Protein AF-A0A8T5RWZ3-F1 (afdb_monomer_lite)

Secondary structure (DSSP, 8-state):
--HHHHHHHHHHHHHHHHHHHHHHHHHHHHHHT---GGGHHHHHHHHHHHHHHHIIIIIHHHHHHHHHHHHHHHHHHHHTS---HHHHHHHHHHHHHHHHHTSHHHHHS-TTSTTGGGG-

Radius of gyration: 18.99 Å; chains: 1; bounding box: 46×32×54 Å

Sequence (120 aa):
MSHIQRNYKIVEEKMISTTDLSLGYGRELIETELDAGSFNFVVKPIVKAFYKLWSDYNARVGTLKQIEIALESAKTLIENGAINKERFDEVINKNFPSYLENDQTDKQCKKNHKDYEKLK

pLDDT: mean 91.77, std 6.44, range [55.91, 98.12]

Structure (mmCIF, N/CA/C/O backbone):
data_AF-A0A8T5RWZ3-F1
#
_entry.id   AF-A0A8T5RWZ3-F1
#
loop_
_atom_site.group_PDB
_atom_site.id
_atom_site.type_symbol
_atom_site.label_atom_id
_atom_site.label_alt_id
_atom_site.label_comp_id
_atom_site.label_asym_id
_atom_site.label_entity_id
_atom_site.label_seq_id
_atom_site.pdbx_PDB_ins_code
_atom_site.Cartn_x
_atom_site.Cartn_y
_atom_site.Cartn_z
_atom_site.occupancy
_atom_site.B_iso_or_equiv
_atom_site.auth_seq_id
_atom_site.auth_comp_id
_atom_site.auth_asym_id
_atom_site.auth_atom_id
_atom_site.pdbx_PDB_model_num
ATOM 1 N N . MET A 1 1 ? -2.218 -2.495 28.522 1.00 55.91 1 MET A N 1
ATOM 2 C CA . MET A 1 1 ? -2.463 -2.249 27.082 1.00 55.91 1 MET A CA 1
ATOM 3 C C . MET A 1 1 ? -3.809 -2.884 26.756 1.00 55.91 1 MET A C 1
ATOM 5 O O . MET A 1 1 ? -3.955 -4.061 27.061 1.00 55.91 1 MET A O 1
ATOM 9 N N . SER A 1 2 ? -4.814 -2.130 26.287 1.00 83.88 2 SER A N 1
ATOM 10 C CA . SER A 1 2 ? -6.141 -2.705 25.992 1.00 83.88 2 SER A CA 1
ATOM 11 C C . SER A 1 2 ? -6.015 -3.802 24.923 1.00 83.88 2 SER A C 1
ATOM 13 O O . SER A 1 2 ? -5.122 -3.737 24.073 1.00 83.88 2 SER A O 1
ATOM 15 N N . HIS A 1 3 ? -6.882 -4.821 24.949 1.00 87.75 3 HIS A N 1
ATOM 16 C CA . HIS A 1 3 ? -6.885 -5.873 23.920 1.00 87.75 3 HIS A CA 1
ATOM 17 C C . HIS A 1 3 ? -7.024 -5.288 22.503 1.00 87.75 3 HIS A C 1
ATOM 19 O O . HIS A 1 3 ? -6.407 -5.794 21.569 1.00 87.75 3 HIS A O 1
ATOM 25 N N . ILE A 1 4 ? -7.742 -4.167 22.373 1.00 88.38 4 ILE A N 1
ATOM 26 C CA . ILE A 1 4 ? -7.884 -3.394 21.134 1.00 88.38 4 ILE A CA 1
ATOM 27 C C . ILE A 1 4 ? -6.524 -2.869 20.656 1.00 88.38 4 ILE A C 1
ATOM 29 O O . ILE A 1 4 ? -6.143 -3.141 19.524 1.00 88.38 4 ILE A O 1
ATOM 33 N N . GLN A 1 5 ? -5.742 -2.203 21.515 1.00 90.69 5 GLN A N 1
ATOM 34 C CA . GLN A 1 5 ? -4.429 -1.665 21.132 1.00 90.69 5 GLN A CA 1
ATOM 35 C C . GLN A 1 5 ? -3.422 -2.768 20.769 1.00 90.69 5 GLN A C 1
ATOM 37 O O . GLN A 1 5 ? -2.587 -2.587 19.883 1.00 90.69 5 GLN A O 1
ATOM 42 N N . ARG A 1 6 ? -3.487 -3.925 21.444 1.00 93.19 6 ARG A N 1
ATOM 43 C CA . ARG A 1 6 ? -2.664 -5.088 21.079 1.00 93.19 6 ARG A CA 1
ATOM 44 C C . ARG A 1 6 ? -3.036 -5.601 19.686 1.00 93.19 6 ARG A C 1
ATOM 46 O O . ARG A 1 6 ? -2.145 -5.818 18.871 1.00 93.19 6 ARG A O 1
ATOM 53 N N . ASN A 1 7 ? -4.327 -5.791 19.421 1.00 92.31 7 ASN A N 1
ATOM 54 C CA . ASN A 1 7 ? -4.808 -6.300 18.138 1.00 92.31 7 ASN A CA 1
ATOM 55 C C . ASN A 1 7 ? -4.528 -5.312 17.001 1.00 92.31 7 ASN A C 1
ATOM 57 O O . ASN A 1 7 ? -4.067 -5.738 15.949 1.00 92.31 7 ASN A O 1
ATOM 61 N N . TYR A 1 8 ? -4.717 -4.011 17.243 1.00 94.38 8 TYR A N 1
ATOM 62 C CA . TYR A 1 8 ? -4.340 -2.933 16.326 1.00 94.38 8 T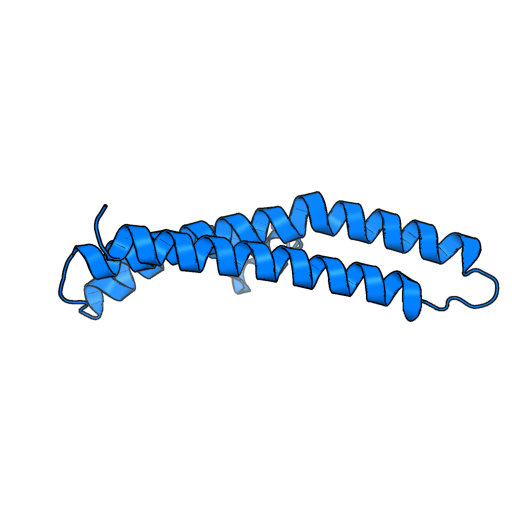YR A CA 1
ATOM 63 C C . TYR A 1 8 ? -2.901 -3.117 15.837 1.00 94.38 8 TYR A C 1
ATOM 65 O O . TYR A 1 8 ? -2.663 -3.211 14.638 1.00 94.38 8 TYR A O 1
ATOM 73 N N . LYS A 1 9 ? -1.954 -3.260 16.773 1.00 95.94 9 LYS A N 1
ATOM 74 C CA . LYS A 1 9 ? -0.528 -3.367 16.447 1.00 95.94 9 LYS A CA 1
ATOM 75 C C . LYS A 1 9 ? -0.205 -4.628 15.639 1.00 95.94 9 LYS A C 1
ATOM 77 O O . LYS A 1 9 ? 0.569 -4.569 14.695 1.00 95.94 9 LYS A O 1
ATOM 82 N N . ILE A 1 10 ? -0.834 -5.758 15.974 1.00 96.94 10 ILE A N 1
ATOM 83 C CA . ILE A 1 10 ? -0.663 -7.017 15.227 1.00 96.94 10 ILE A CA 1
ATOM 84 C C . ILE A 1 10 ? -1.139 -6.857 13.778 1.00 96.94 10 ILE A C 1
ATOM 86 O O . ILE A 1 10 ? -0.464 -7.305 12.851 1.00 96.94 10 ILE A O 1
ATOM 90 N N . VAL A 1 11 ? -2.305 -6.237 13.578 1.00 96.94 11 VAL A N 1
ATOM 91 C CA . VAL A 1 11 ? -2.859 -6.028 12.236 1.00 96.94 11 VAL A CA 1
ATOM 92 C C . VAL A 1 11 ? -1.995 -5.042 11.452 1.00 96.94 11 VAL A C 1
ATOM 94 O O . VAL A 1 11 ? -1.647 -5.336 10.313 1.00 96.94 11 VAL A O 1
ATOM 97 N N . GLU A 1 12 ? -1.582 -3.934 12.068 1.00 97.56 12 GLU A N 1
ATOM 98 C CA . GLU A 1 12 ? -0.672 -2.950 11.474 1.00 97.56 12 GLU A CA 1
ATOM 99 C C . GLU A 1 12 ? 0.623 -3.604 10.977 1.00 97.56 12 GLU A C 1
ATOM 101 O O . GLU A 1 12 ? 0.929 -3.548 9.786 1.00 97.56 12 GLU A O 1
ATOM 106 N N . GLU A 1 13 ? 1.342 -4.315 11.849 1.00 98.06 13 GLU A N 1
ATOM 107 C CA . GLU A 1 13 ? 2.585 -5.010 11.495 1.00 98.06 13 GLU A CA 1
ATOM 108 C C . GLU A 1 13 ? 2.372 -6.023 10.358 1.00 98.06 13 GLU A C 1
ATOM 110 O O . GLU A 1 13 ? 3.195 -6.142 9.438 1.00 98.06 13 GLU A O 1
ATOM 115 N N . LYS A 1 14 ? 1.241 -6.741 10.367 1.00 98.12 14 LYS A N 1
ATOM 116 C CA . LYS A 1 14 ? 0.919 -7.692 9.301 1.00 98.12 14 LYS A CA 1
ATOM 117 C C . LYS A 1 14 ? 0.629 -6.994 7.970 1.00 98.12 14 LYS A C 1
ATOM 119 O O . LYS A 1 14 ? 1.094 -7.469 6.934 1.00 98.12 14 LYS A O 1
ATOM 124 N N . MET A 1 15 ? -0.103 -5.883 7.965 1.00 97.75 15 MET A N 1
ATOM 125 C CA . MET A 1 15 ? -0.402 -5.132 6.740 1.00 97.75 15 MET A CA 1
ATOM 126 C C . MET A 1 15 ? 0.856 -4.473 6.160 1.00 97.75 15 MET A C 1
ATOM 128 O O . MET A 1 15 ? 1.078 -4.538 4.949 1.00 97.75 15 MET A O 1
ATOM 132 N N . ILE A 1 16 ? 1.727 -3.927 7.014 1.00 97.62 16 ILE A N 1
ATOM 133 C CA . ILE A 1 16 ? 3.017 -3.355 6.605 1.00 97.62 16 ILE A CA 1
ATOM 134 C C . ILE A 1 16 ? 3.912 -4.436 5.992 1.00 97.62 16 ILE A C 1
ATOM 136 O O . ILE A 1 16 ? 4.385 -4.276 4.869 1.00 97.62 16 ILE A O 1
ATOM 140 N N . SER A 1 17 ? 4.087 -5.572 6.674 1.00 98.00 17 SER A N 1
ATOM 141 C CA . SER A 1 17 ? 4.910 -6.670 6.142 1.00 98.00 17 SER A CA 1
ATOM 142 C C . SER A 1 17 ? 4.361 -7.241 4.831 1.00 98.00 17 SER A C 1
ATOM 144 O O . SER A 1 17 ? 5.133 -7.561 3.932 1.00 98.00 17 SER A O 1
ATOM 146 N N . THR A 1 18 ? 3.036 -7.320 4.681 1.00 97.38 18 THR A N 1
ATOM 147 C CA . THR A 1 18 ? 2.390 -7.750 3.428 1.00 97.38 18 THR A CA 1
ATOM 148 C C . THR A 1 18 ? 2.630 -6.746 2.299 1.00 97.38 18 THR A C 1
ATOM 150 O O . THR A 1 18 ? 2.871 -7.150 1.162 1.00 97.38 18 THR A O 1
ATOM 153 N N . THR A 1 19 ? 2.617 -5.447 2.605 1.00 95.81 19 THR A N 1
ATOM 154 C CA . THR A 1 19 ? 2.940 -4.384 1.641 1.00 95.81 19 THR A CA 1
ATOM 155 C C . THR A 1 19 ? 4.382 -4.515 1.160 1.00 95.81 19 THR A C 1
ATOM 157 O O . THR A 1 19 ? 4.630 -4.561 -0.044 1.00 95.81 19 THR A O 1
ATOM 160 N N . ASP A 1 20 ? 5.326 -4.649 2.092 1.00 96.31 20 ASP A N 1
ATOM 161 C CA . ASP A 1 20 ? 6.750 -4.782 1.778 1.00 96.31 20 ASP A CA 1
ATOM 162 C C . ASP A 1 20 ? 7.034 -6.057 0.966 1.00 96.31 20 ASP A C 1
ATOM 164 O O . ASP A 1 20 ? 7.777 -6.015 -0.017 1.00 96.31 20 ASP A O 1
ATOM 168 N N . LEU A 1 21 ? 6.374 -7.169 1.307 1.00 97.44 21 LEU A N 1
ATOM 169 C CA . LEU A 1 21 ? 6.447 -8.414 0.542 1.00 97.44 21 LEU A CA 1
ATOM 170 C C . LEU A 1 21 ? 5.905 -8.241 -0.885 1.00 97.44 21 LEU A C 1
ATOM 172 O O . LEU A 1 21 ? 6.555 -8.651 -1.842 1.00 97.44 21 LEU A O 1
ATOM 176 N N . SER A 1 22 ? 4.744 -7.599 -1.039 1.00 95.88 22 SER A N 1
ATOM 177 C CA . SER A 1 22 ? 4.106 -7.385 -2.347 1.00 95.88 22 SER A CA 1
ATOM 178 C C . SER A 1 22 ? 4.965 -6.509 -3.263 1.00 95.88 22 SER A C 1
ATOM 180 O O . SER A 1 22 ? 5.149 -6.822 -4.440 1.00 95.88 22 SER A O 1
ATOM 182 N N . LEU A 1 23 ? 5.560 -5.443 -2.718 1.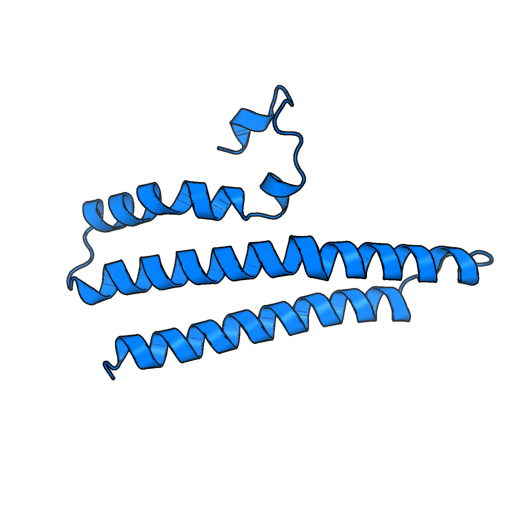00 95.56 23 LEU A N 1
ATOM 183 C CA . LEU A 1 23 ? 6.508 -4.607 -3.456 1.00 95.56 23 LEU A CA 1
ATOM 184 C C . LEU A 1 23 ? 7.793 -5.374 -3.808 1.00 95.56 23 LEU A C 1
ATOM 186 O O . LEU A 1 23 ? 8.362 -5.154 -4.882 1.00 95.56 23 LEU A O 1
ATOM 190 N N . GLY A 1 24 ? 8.231 -6.284 -2.934 1.00 96.56 24 GLY A N 1
ATOM 191 C CA . GLY A 1 24 ? 9.326 -7.218 -3.188 1.00 96.56 24 GLY A CA 1
ATOM 192 C C . GLY A 1 24 ? 9.050 -8.136 -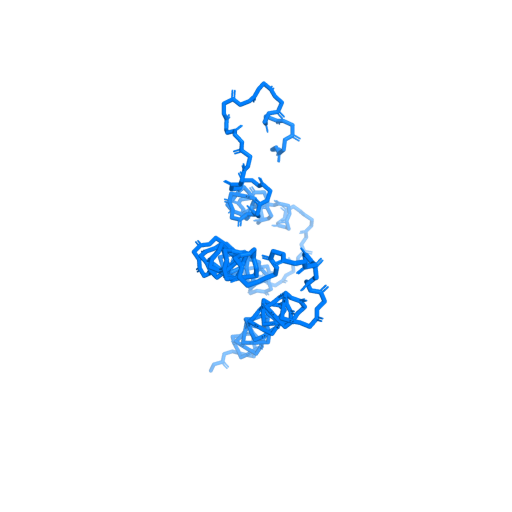4.378 1.00 96.56 24 GLY A C 1
ATOM 193 O O . GLY A 1 24 ? 9.876 -8.198 -5.288 1.00 96.56 24 GLY A O 1
ATOM 194 N N . TYR A 1 25 ? 7.867 -8.753 -4.431 1.00 96.88 25 TYR A N 1
ATOM 195 C CA . TYR A 1 25 ? 7.467 -9.603 -5.556 1.00 96.88 25 TYR A CA 1
ATOM 196 C C . TYR A 1 25 ? 7.469 -8.858 -6.890 1.00 96.88 25 TYR A C 1
ATOM 198 O O . TYR A 1 25 ? 7.963 -9.385 -7.879 1.00 96.88 25 TYR A O 1
ATOM 206 N N . GLY A 1 26 ? 7.004 -7.607 -6.939 1.00 94.75 26 GLY A N 1
ATOM 207 C CA . GLY A 1 26 ? 7.083 -6.828 -8.180 1.00 94.75 26 GLY A CA 1
ATOM 208 C C . GLY A 1 26 ? 8.525 -6.599 -8.657 1.00 94.75 26 GLY A C 1
ATOM 209 O O . GLY A 1 26 ? 8.793 -6.633 -9.857 1.00 94.75 26 GLY A O 1
ATOM 210 N N . ARG A 1 27 ? 9.486 -6.442 -7.734 1.00 94.69 27 ARG A N 1
ATOM 211 C CA . ARG A 1 27 ? 10.914 -6.355 -8.082 1.00 94.69 27 ARG A CA 1
ATOM 212 C C . ARG A 1 27 ? 11.451 -7.684 -8.608 1.00 94.69 27 ARG A C 1
ATOM 214 O O . ARG A 1 27 ? 12.252 -7.671 -9.538 1.00 94.69 27 ARG A O 1
ATOM 221 N N . GLU A 1 28 ? 11.037 -8.793 -8.007 1.00 96.38 28 GLU A N 1
ATOM 222 C CA . GLU A 1 28 ? 11.407 -10.139 -8.447 1.00 96.38 28 GLU A CA 1
ATOM 223 C C . GLU A 1 28 ? 10.885 -10.417 -9.858 1.00 96.38 28 GLU A C 1
ATOM 225 O O . GLU A 1 28 ? 11.671 -10.796 -10.716 1.00 96.38 28 GLU A O 1
ATOM 230 N N . LEU A 1 29 ? 9.623 -10.085 -10.143 1.00 96.25 29 LEU A N 1
ATOM 231 C CA . LEU A 1 29 ? 9.038 -10.225 -11.480 1.00 96.25 29 LEU A CA 1
ATOM 232 C C . LEU A 1 29 ? 9.792 -9.412 -12.541 1.00 96.25 29 LEU A C 1
ATOM 234 O O . LEU A 1 29 ? 9.995 -9.883 -13.655 1.00 96.25 29 LEU A O 1
ATOM 238 N N . ILE A 1 30 ? 10.260 -8.204 -12.214 1.00 94.75 30 ILE A N 1
ATOM 239 C CA . ILE A 1 30 ? 11.113 -7.431 -13.134 1.00 94.75 30 ILE A CA 1
ATOM 240 C C . ILE A 1 30 ? 12.445 -8.152 -13.384 1.00 94.75 30 ILE A C 1
ATOM 242 O O . ILE A 1 30 ? 13.011 -8.057 -14.471 1.00 94.75 30 ILE A O 1
ATOM 246 N N . GLU A 1 31 ? 12.984 -8.854 -12.394 1.00 93.00 31 GLU A N 1
ATOM 247 C CA . GLU A 1 31 ? 14.237 -9.583 -12.557 1.00 93.00 31 GLU A CA 1
ATOM 248 C C . GLU A 1 31 ? 14.053 -10.861 -13.380 1.00 93.00 31 GLU A C 1
ATOM 250 O O . GLU A 1 31 ? 14.859 -11.111 -14.278 1.00 93.00 31 GLU A O 1
ATOM 255 N N . THR A 1 32 ? 13.010 -11.642 -13.100 1.00 94.62 32 THR A N 1
ATOM 256 C CA . THR A 1 32 ? 12.809 -12.972 -13.690 1.00 94.62 32 THR A CA 1
ATOM 257 C C . THR A 1 32 ? 12.069 -12.924 -15.021 1.00 94.62 32 THR A C 1
ATOM 259 O O . THR A 1 32 ? 12.453 -13.639 -15.941 1.00 94.62 32 THR A O 1
ATOM 262 N N . GLU A 1 33 ? 11.076 -12.040 -15.161 1.00 93.88 33 GLU A N 1
ATOM 263 C CA . GLU A 1 33 ? 10.145 -12.050 -16.299 1.00 93.88 33 GLU A CA 1
ATOM 264 C C . GLU A 1 33 ? 10.400 -10.938 -17.323 1.00 93.88 33 GLU A C 1
ATOM 266 O O . GLU A 1 33 ? 9.944 -11.035 -18.462 1.00 93.88 33 GLU A O 1
ATOM 271 N N . LEU A 1 34 ? 11.108 -9.858 -16.962 1.00 93.12 34 LEU A N 1
ATOM 272 C CA . LEU A 1 34 ? 11.389 -8.797 -17.931 1.00 93.12 34 LEU A CA 1
ATOM 273 C C . LEU A 1 34 ? 12.436 -9.265 -18.948 1.00 93.12 34 LEU A C 1
ATOM 275 O O . LEU A 1 34 ? 13.636 -9.368 -18.648 1.00 93.12 34 LEU A O 1
ATOM 279 N N . ASP A 1 35 ? 11.966 -9.465 -20.172 1.00 92.94 35 ASP A N 1
ATOM 280 C CA . ASP A 1 35 ? 12.786 -9.761 -21.335 1.00 92.94 35 ASP A CA 1
ATOM 281 C C . ASP A 1 35 ? 12.551 -8.726 -22.443 1.00 92.94 35 ASP A C 1
ATOM 283 O O . ASP A 1 35 ? 11.500 -8.680 -23.080 1.00 92.94 35 ASP A O 1
ATOM 287 N N . ALA A 1 36 ? 13.551 -7.871 -22.661 1.00 91.88 36 ALA A N 1
ATOM 288 C CA . ALA A 1 36 ? 13.581 -6.904 -23.757 1.00 91.88 36 ALA A CA 1
ATOM 289 C C . ALA A 1 36 ? 14.507 -7.344 -24.913 1.00 91.88 36 ALA A C 1
ATOM 291 O O . ALA A 1 36 ? 15.000 -6.503 -25.674 1.00 91.88 36 ALA A O 1
ATOM 292 N N . GLY A 1 37 ? 14.804 -8.644 -25.025 1.00 92.56 37 GLY A N 1
ATOM 293 C CA . GLY A 1 37 ? 15.677 -9.202 -26.054 1.00 92.56 37 GLY A CA 1
ATOM 294 C C . GLY A 1 37 ? 17.085 -8.603 -26.008 1.00 92.56 37 GLY A C 1
ATOM 295 O O . GLY A 1 37 ? 17.683 -8.437 -24.945 1.00 92.56 37 GLY A O 1
ATOM 296 N N . SER A 1 38 ? 17.631 -8.215 -27.162 1.00 94.56 38 SER A N 1
ATOM 297 C CA . SER A 1 38 ? 18.994 -7.664 -27.260 1.00 94.56 38 SER A CA 1
ATOM 298 C C . SER A 1 38 ? 19.222 -6.375 -26.456 1.00 94.56 38 SER A C 1
ATOM 300 O O . SER A 1 38 ? 20.367 -6.034 -26.173 1.00 94.56 38 SER A O 1
ATOM 302 N N . PHE A 1 39 ? 18.162 -5.666 -26.054 1.00 93.69 39 PHE A N 1
ATOM 303 C CA . PHE A 1 39 ? 18.256 -4.437 -25.260 1.00 93.69 39 PHE A CA 1
ATOM 304 C C . PHE A 1 39 ? 18.106 -4.665 -23.753 1.00 93.69 39 PHE A C 1
ATOM 306 O O . PHE A 1 39 ? 18.089 -3.696 -22.990 1.00 93.69 39 PHE A O 1
ATOM 313 N N . ASN A 1 40 ? 18.017 -5.918 -23.289 1.00 91.88 40 ASN A N 1
ATOM 314 C CA . ASN A 1 40 ? 17.721 -6.215 -21.886 1.00 91.88 40 ASN A CA 1
ATOM 315 C C . ASN A 1 40 ? 18.736 -5.586 -20.914 1.00 91.88 40 ASN A C 1
ATOM 317 O O . ASN A 1 40 ? 18.354 -5.088 -19.858 1.00 91.88 40 ASN A O 1
ATOM 321 N N . PHE A 1 41 ? 20.012 -5.507 -21.310 1.00 92.25 41 PHE A N 1
ATOM 322 C CA . PHE A 1 41 ? 21.074 -4.882 -20.513 1.00 92.25 41 PHE A CA 1
ATOM 323 C C . PHE A 1 41 ? 20.876 -3.373 -20.274 1.00 92.25 41 PHE A C 1
ATOM 325 O O . PHE A 1 41 ? 21.443 -2.836 -19.328 1.00 92.25 41 PHE A O 1
ATOM 332 N N . VAL A 1 42 ? 20.072 -2.694 -21.101 1.00 94.62 42 VAL A N 1
ATOM 333 C CA . VAL A 1 42 ? 19.711 -1.274 -20.939 1.00 94.62 42 VAL A CA 1
ATOM 334 C C . VAL A 1 42 ? 18.344 -1.139 -20.281 1.00 94.62 42 VAL A C 1
ATOM 336 O O . VAL A 1 42 ? 18.182 -0.393 -19.317 1.00 94.62 42 VAL A O 1
ATOM 339 N N . VAL A 1 43 ? 17.351 -1.875 -20.785 1.00 95.12 43 VAL A N 1
ATOM 340 C CA . VAL A 1 43 ? 15.951 -1.728 -20.367 1.00 95.12 43 VAL A CA 1
ATOM 341 C C . VAL A 1 43 ? 15.746 -2.204 -18.932 1.00 95.12 43 VAL A C 1
ATOM 343 O O . VAL A 1 43 ? 15.131 -1.490 -18.140 1.00 95.12 43 VAL A O 1
ATOM 346 N N . LYS A 1 44 ? 16.293 -3.368 -18.557 1.00 94.88 44 LYS A N 1
ATOM 347 C CA . LYS A 1 44 ? 16.081 -3.939 -17.220 1.00 94.88 44 LYS A CA 1
ATOM 348 C C . LYS A 1 44 ? 16.595 -3.021 -16.102 1.00 94.88 44 LYS A C 1
ATOM 350 O O . LYS A 1 44 ? 15.822 -2.752 -15.182 1.00 94.88 44 LYS A O 1
ATOM 355 N N . PRO A 1 45 ? 17.814 -2.446 -16.165 1.00 95.38 45 PRO A N 1
ATOM 356 C CA . PRO A 1 45 ? 18.252 -1.459 -15.177 1.00 95.38 45 PRO A CA 1
ATOM 357 C C . PRO A 1 45 ? 17.344 -0.229 -15.070 1.00 95.38 45 PRO A C 1
ATOM 359 O O . PRO A 1 45 ? 17.063 0.212 -13.956 1.00 95.38 45 PRO A O 1
ATOM 362 N N . ILE A 1 46 ? 16.848 0.298 -16.196 1.00 96.50 46 ILE A N 1
ATOM 363 C CA . ILE A 1 46 ? 15.949 1.464 -16.212 1.00 96.50 46 ILE A CA 1
ATOM 364 C C . ILE A 1 46 ? 14.631 1.133 -15.507 1.00 96.50 46 ILE A C 1
ATOM 366 O O . ILE A 1 46 ? 14.211 1.871 -14.616 1.00 96.50 46 ILE A O 1
ATOM 370 N N . VAL A 1 47 ? 14.005 0.005 -15.855 1.00 96.81 47 VAL A N 1
ATOM 371 C CA . VAL A 1 47 ? 12.744 -0.430 -15.236 1.00 96.81 47 VAL A CA 1
ATOM 372 C C . VAL A 1 47 ? 12.937 -0.700 -13.745 1.00 96.81 47 VAL A C 1
ATOM 374 O O . VAL A 1 47 ? 12.118 -0.262 -12.940 1.00 96.81 47 VAL A O 1
ATOM 377 N N . LYS A 1 48 ? 14.046 -1.333 -13.340 1.00 95.62 48 LYS A N 1
ATOM 378 C CA . LYS A 1 48 ? 14.374 -1.550 -11.920 1.00 95.62 48 LYS A CA 1
ATOM 379 C C . LYS A 1 48 ? 14.543 -0.239 -11.158 1.00 95.62 48 LYS A C 1
ATOM 381 O O . LYS A 1 48 ? 14.033 -0.118 -10.044 1.00 95.62 48 LYS A O 1
ATOM 386 N N . ALA A 1 49 ? 15.253 0.729 -11.734 1.00 96.19 49 ALA A N 1
ATOM 387 C CA . ALA A 1 49 ? 15.456 2.036 -11.118 1.00 96.19 49 ALA A CA 1
ATOM 388 C C . ALA A 1 49 ? 14.131 2.796 -10.979 1.00 96.19 49 ALA A C 1
ATOM 390 O O . ALA A 1 49 ? 13.821 3.290 -9.894 1.00 96.19 49 ALA A O 1
ATOM 391 N N . PHE A 1 50 ? 13.320 2.820 -12.040 1.00 95.62 50 PHE A N 1
ATOM 392 C CA . PHE A 1 50 ? 11.985 3.409 -12.016 1.00 95.62 50 PHE A CA 1
ATOM 393 C C . PHE A 1 50 ? 11.098 2.748 -10.959 1.00 95.62 50 PHE A C 1
ATOM 395 O O . PHE A 1 50 ? 10.547 3.441 -10.106 1.00 95.62 50 PHE A O 1
ATOM 402 N N . TYR A 1 51 ? 11.006 1.416 -10.967 1.00 96.25 51 TYR A N 1
ATOM 403 C CA . TYR A 1 51 ? 10.185 0.672 -10.019 1.00 96.25 51 TYR A CA 1
ATOM 404 C C . TYR A 1 51 ? 10.624 0.926 -8.582 1.00 96.25 51 TYR A C 1
ATOM 406 O O . TYR A 1 51 ? 9.776 1.153 -7.732 1.00 96.25 51 TYR A O 1
ATOM 414 N N . LYS A 1 52 ? 11.935 0.952 -8.308 1.00 95.00 52 LYS A N 1
ATOM 415 C CA . LYS A 1 52 ? 12.457 1.261 -6.973 1.00 95.00 52 LYS A CA 1
ATOM 416 C C . LYS A 1 52 ? 12.073 2.670 -6.517 1.00 95.00 52 LYS A C 1
ATOM 418 O O . LYS A 1 52 ? 11.624 2.844 -5.390 1.00 95.00 52 LYS A O 1
ATOM 423 N N . LEU A 1 53 ? 12.245 3.673 -7.377 1.00 93.69 53 LEU A N 1
ATOM 424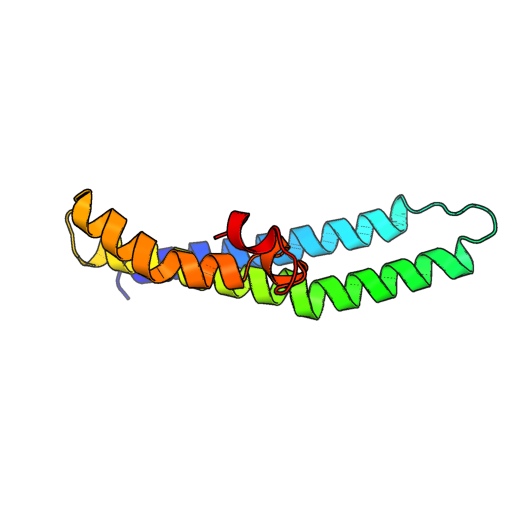 C CA . LEU A 1 53 ? 11.858 5.049 -7.057 1.00 93.69 53 LEU A CA 1
ATOM 425 C C . LEU A 1 53 ? 10.352 5.146 -6.795 1.00 93.69 53 LEU A C 1
ATOM 427 O O . LEU A 1 53 ? 9.920 5.720 -5.798 1.00 93.69 53 LEU A O 1
ATOM 431 N N . TRP A 1 54 ? 9.544 4.548 -7.664 1.00 93.44 54 TRP A N 1
ATOM 432 C CA . TRP A 1 54 ? 8.100 4.528 -7.496 1.00 93.44 54 TRP A CA 1
ATOM 433 C C . TRP A 1 54 ? 7.675 3.778 -6.223 1.00 93.44 54 TRP A C 1
ATOM 435 O O . TRP A 1 54 ? 6.866 4.303 -5.455 1.00 93.44 54 TRP A O 1
ATOM 445 N N . SER A 1 55 ? 8.249 2.601 -5.957 1.00 94.31 55 SER A N 1
ATOM 446 C CA . SER A 1 55 ? 7.896 1.771 -4.805 1.00 94.31 55 SER A CA 1
ATOM 447 C C . SER A 1 55 ? 8.210 2.471 -3.490 1.00 94.31 55 SER A C 1
ATOM 449 O O . SER A 1 55 ? 7.373 2.492 -2.590 1.00 94.31 55 SER A O 1
ATOM 451 N N . ASP A 1 56 ? 9.397 3.072 -3.393 1.00 91.06 56 ASP A N 1
ATOM 452 C CA . ASP A 1 56 ? 9.907 3.633 -2.143 1.00 91.06 56 ASP A CA 1
ATOM 453 C C . ASP A 1 56 ? 9.227 4.964 -1.802 1.00 91.06 56 ASP A C 1
ATOM 455 O O . ASP A 1 56 ? 8.893 5.199 -0.642 1.00 91.06 56 ASP A O 1
ATOM 459 N N . TYR A 1 57 ? 8.989 5.820 -2.803 1.00 87.12 57 TYR A N 1
ATOM 460 C CA . TYR A 1 57 ? 8.500 7.183 -2.575 1.00 87.12 57 TYR A CA 1
ATOM 461 C C . TYR A 1 57 ? 6.992 7.357 -2.780 1.00 87.12 57 TYR A C 1
ATOM 463 O O . TYR A 1 57 ? 6.410 8.264 -2.188 1.00 87.12 57 TYR A O 1
ATOM 471 N N . ASN A 1 58 ? 6.338 6.501 -3.573 1.00 87.31 58 ASN A N 1
ATOM 472 C CA . ASN A 1 58 ? 4.909 6.635 -3.870 1.00 87.31 58 ASN A CA 1
ATOM 473 C C . ASN A 1 58 ? 4.098 5.468 -3.313 1.00 87.31 58 ASN A C 1
ATOM 475 O O . ASN A 1 58 ? 3.214 5.685 -2.476 1.00 87.31 58 ASN A O 1
ATOM 479 N N . ALA A 1 59 ? 4.411 4.244 -3.752 1.00 91.88 59 ALA A N 1
ATOM 480 C CA . ALA A 1 59 ? 3.615 3.059 -3.441 1.00 91.88 59 ALA A CA 1
ATOM 481 C C . ALA A 1 59 ? 3.569 2.793 -1.935 1.00 91.88 59 ALA A C 1
ATOM 483 O O . ALA A 1 59 ? 2.499 2.792 -1.321 1.00 91.88 59 ALA A O 1
ATOM 484 N N . ARG A 1 60 ? 4.747 2.651 -1.322 1.00 94.56 60 ARG A N 1
ATOM 485 C CA . ARG A 1 60 ? 4.876 2.334 0.098 1.00 94.56 60 ARG A CA 1
ATOM 486 C C . ARG A 1 60 ? 4.331 3.451 0.977 1.00 94.56 60 ARG A C 1
ATOM 488 O O . ARG A 1 60 ? 3.516 3.188 1.850 1.00 94.56 60 ARG A O 1
ATOM 495 N N . VAL A 1 61 ? 4.732 4.697 0.725 1.00 94.06 61 VAL A N 1
ATOM 496 C CA . VAL A 1 61 ? 4.326 5.853 1.545 1.00 94.06 61 VAL A CA 1
ATOM 497 C C . VAL A 1 61 ? 2.805 6.032 1.554 1.00 94.06 61 VAL A C 1
ATOM 499 O O . VAL A 1 61 ? 2.224 6.204 2.622 1.00 94.06 61 VAL A O 1
ATOM 502 N N . GLY A 1 62 ? 2.150 5.961 0.387 1.00 94.12 62 GLY A N 1
ATOM 503 C CA . GLY A 1 62 ? 0.685 6.047 0.305 1.00 94.12 62 GLY A CA 1
ATOM 504 C C . GLY A 1 62 ? -0.010 4.900 1.032 1.00 94.12 62 GLY A C 1
ATOM 505 O O . GLY A 1 62 ? -0.876 5.140 1.869 1.00 94.12 62 GLY A O 1
ATOM 506 N N . THR A 1 63 ? 0.449 3.671 0.795 1.00 95.56 63 THR A N 1
ATOM 507 C CA . THR A 1 63 ? -0.139 2.471 1.408 1.00 95.56 63 THR A CA 1
ATOM 508 C C . THR A 1 63 ? -0.016 2.489 2.933 1.00 95.56 63 THR A C 1
ATOM 510 O O . THR A 1 63 ? -0.982 2.188 3.628 1.00 95.56 63 THR A O 1
ATOM 513 N N . LEU A 1 64 ? 1.134 2.900 3.480 1.00 96.56 64 LEU A N 1
ATOM 514 C CA . LEU A 1 64 ? 1.309 3.034 4.931 1.00 96.56 64 LEU A CA 1
ATOM 515 C C . LEU A 1 64 ? 0.320 4.035 5.530 1.00 96.56 64 LEU A C 1
ATOM 517 O O . LEU A 1 64 ? -0.269 3.762 6.574 1.00 96.56 64 LEU A O 1
ATOM 521 N N . LYS A 1 65 ? 0.095 5.164 4.849 1.00 96.81 65 LYS A N 1
ATOM 522 C CA . LYS A 1 65 ? -0.861 6.162 5.325 1.00 96.81 65 LYS A CA 1
ATOM 523 C C . LYS A 1 65 ? -2.303 5.658 5.249 1.00 96.81 65 LYS A C 1
ATOM 525 O O . LYS A 1 65 ? -3.081 5.892 6.167 1.00 96.81 65 LYS A O 1
ATOM 530 N N . GLN A 1 66 ? -2.646 4.923 4.193 1.00 97.12 66 GLN A N 1
ATOM 531 C CA . GLN A 1 66 ? -3.946 4.266 4.058 1.00 97.12 66 GLN A CA 1
ATOM 532 C C . GLN A 1 66 ? -4.189 3.219 5.157 1.00 97.12 66 GLN A C 1
ATOM 534 O O . GLN A 1 66 ? -5.290 3.169 5.704 1.00 97.12 66 GLN A O 1
ATOM 539 N N . ILE A 1 67 ? -3.171 2.425 5.516 1.00 97.31 67 ILE A N 1
ATOM 540 C CA . ILE A 1 67 ? -3.232 1.466 6.632 1.00 97.31 67 ILE A CA 1
ATOM 541 C C . ILE A 1 67 ? -3.500 2.200 7.950 1.00 97.31 67 ILE A C 1
ATOM 543 O O . ILE A 1 67 ? -4.434 1.838 8.660 1.00 97.31 67 ILE A O 1
ATOM 547 N N . GLU A 1 68 ? -2.728 3.247 8.250 1.00 97.19 68 GLU A N 1
ATOM 548 C CA . GLU A 1 68 ? -2.899 4.061 9.461 1.00 97.19 68 GLU A CA 1
ATOM 549 C C . GLU A 1 68 ? -4.329 4.614 9.558 1.00 97.19 68 GLU A C 1
ATOM 551 O O . GLU A 1 68 ? -5.011 4.404 10.558 1.00 97.19 68 GLU A O 1
ATOM 556 N N . ILE A 1 69 ? -4.826 5.252 8.492 1.00 97.06 69 ILE A N 1
ATOM 557 C CA . ILE A 1 69 ? -6.176 5.832 8.456 1.00 97.06 69 ILE A CA 1
ATOM 558 C C . ILE A 1 69 ? -7.247 4.758 8.672 1.00 97.06 69 ILE A C 1
ATOM 560 O O . ILE A 1 69 ? -8.185 4.967 9.448 1.00 97.06 69 ILE A O 1
ATOM 564 N N . ALA A 1 70 ? -7.124 3.610 8.001 1.00 95.88 70 ALA A N 1
ATOM 565 C CA . ALA A 1 70 ? -8.085 2.520 8.121 1.00 95.88 70 ALA A CA 1
ATOM 566 C C . ALA A 1 70 ? -8.120 1.951 9.547 1.00 95.88 70 ALA A C 1
ATOM 568 O O . ALA A 1 70 ? -9.200 1.742 10.106 1.00 95.88 70 ALA A O 1
ATOM 569 N N . LEU A 1 71 ? -6.952 1.739 10.158 1.00 95.75 71 LEU A N 1
ATOM 570 C CA . LEU A 1 71 ? -6.856 1.180 11.501 1.00 95.75 71 LEU A CA 1
ATOM 571 C C . LEU A 1 71 ? -7.296 2.174 12.578 1.00 95.75 71 LEU A C 1
ATOM 573 O O . LEU A 1 71 ? -8.014 1.774 13.493 1.00 95.75 71 LEU A O 1
ATOM 577 N N . GLU A 1 72 ? -6.941 3.456 12.473 1.00 94.50 72 GLU A N 1
ATOM 578 C CA . GLU A 1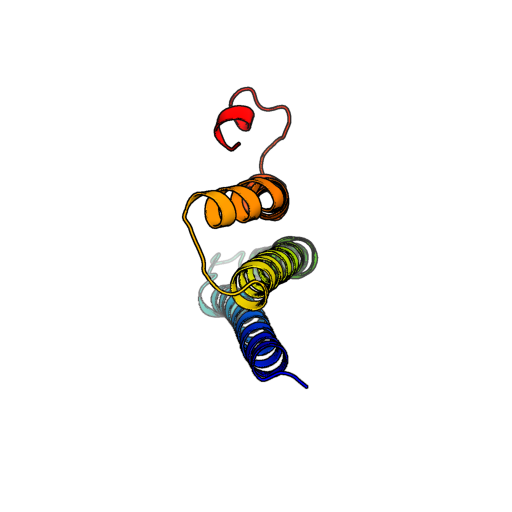 72 ? -7.405 4.497 13.403 1.00 94.50 72 GLU A CA 1
ATOM 579 C C . GLU A 1 72 ? -8.922 4.711 13.300 1.00 94.50 72 GLU A C 1
ATOM 581 O O . GLU A 1 72 ? -9.609 4.871 14.314 1.00 94.50 72 GLU A O 1
ATOM 586 N N . SER A 1 73 ? -9.483 4.615 12.089 1.00 94.12 73 SER A N 1
ATOM 587 C CA . SER A 1 73 ? -10.936 4.636 11.881 1.00 94.12 73 SER A CA 1
ATOM 588 C C . SER A 1 73 ? -11.606 3.435 12.553 1.00 94.12 73 SER A C 1
ATOM 590 O O . SER A 1 73 ? -12.571 3.599 13.301 1.00 94.12 73 SER A O 1
ATOM 592 N N . ALA A 1 74 ? -11.067 2.229 12.355 1.00 91.94 74 ALA A N 1
ATOM 593 C CA . ALA A 1 74 ? -11.580 1.011 12.978 1.00 91.94 74 ALA A CA 1
ATOM 594 C C . ALA A 1 74 ? -11.478 1.057 14.510 1.00 91.94 74 ALA A C 1
ATOM 596 O O . ALA A 1 74 ? -12.436 0.728 15.209 1.00 91.94 74 ALA A O 1
ATOM 597 N N . LYS A 1 75 ? -10.343 1.518 15.043 1.00 91.44 75 LYS A N 1
ATOM 598 C CA . LYS A 1 75 ? -10.134 1.716 16.479 1.00 91.44 75 LYS A CA 1
ATOM 599 C C . LYS A 1 75 ? -11.160 2.690 17.054 1.00 91.44 75 LYS A C 1
ATOM 601 O O . LYS A 1 75 ? -11.835 2.347 18.021 1.00 91.44 75 LYS A O 1
ATOM 606 N N . THR A 1 76 ? -11.344 3.842 16.408 1.00 90.38 76 THR A N 1
ATOM 607 C CA . THR A 1 76 ? -12.345 4.847 16.797 1.00 90.38 76 THR A CA 1
ATOM 608 C C . THR A 1 76 ? -13.757 4.262 16.847 1.00 90.38 76 THR A C 1
ATOM 610 O O . THR A 1 76 ? -14.527 4.576 17.756 1.00 90.38 76 THR A O 1
ATOM 613 N N . LEU A 1 77 ? -14.115 3.404 15.890 1.00 90.25 77 LEU A N 1
ATOM 614 C CA . LEU A 1 77 ? -15.432 2.765 15.851 1.00 90.25 77 LEU A CA 1
ATOM 615 C C . LEU A 1 77 ? -15.630 1.761 16.992 1.00 90.25 77 LEU A C 1
ATOM 617 O O . LEU A 1 77 ? -16.700 1.728 17.591 1.00 90.25 77 LEU A O 1
ATOM 621 N N . ILE A 1 78 ? -14.602 0.974 17.315 1.00 88.00 78 ILE A N 1
ATOM 622 C CA . ILE A 1 78 ? -14.683 -0.097 18.318 1.00 88.00 78 ILE A CA 1
ATOM 623 C C . ILE A 1 78 ? -14.588 0.453 19.752 1.00 88.00 78 ILE A C 1
ATOM 625 O O . ILE A 1 78 ? -15.287 -0.029 20.641 1.00 88.00 78 ILE A O 1
ATOM 629 N N . GLU A 1 79 ? -13.752 1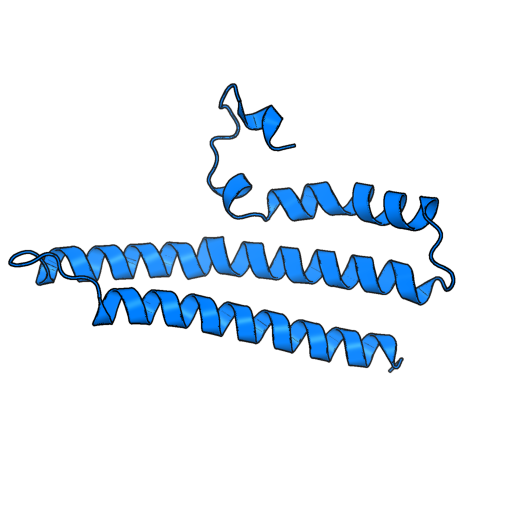.467 20.002 1.00 84.75 79 GLU A N 1
ATOM 630 C CA . GLU A 1 79 ? -13.558 2.039 21.348 1.00 84.75 79 GLU A CA 1
ATOM 631 C C . GLU A 1 79 ? -14.809 2.746 21.894 1.00 84.75 79 GLU A C 1
ATOM 633 O O . GLU A 1 79 ? -14.994 2.808 23.107 1.00 84.75 79 GLU A O 1
ATOM 638 N N . ASN A 1 80 ? -15.701 3.222 21.019 1.00 75.75 80 ASN A N 1
ATOM 639 C CA . ASN A 1 80 ? -16.951 3.884 21.406 1.00 75.75 80 ASN A CA 1
ATOM 640 C C . ASN A 1 80 ? -18.131 2.910 21.626 1.00 75.75 80 ASN A C 1
ATOM 642 O O . ASN A 1 80 ? -19.252 3.348 21.887 1.00 75.75 80 ASN A O 1
ATOM 646 N N . GLY A 1 81 ? -17.902 1.592 21.557 1.00 74.12 81 GLY A N 1
ATOM 647 C CA . GLY A 1 81 ? -18.917 0.576 21.839 1.00 74.12 81 GLY A CA 1
ATOM 648 C C . GLY A 1 81 ? -19.780 0.214 20.626 1.00 74.12 81 GLY A C 1
ATOM 649 O O . GLY A 1 81 ? -19.313 -0.463 19.713 1.00 74.12 81 GLY A O 1
ATOM 650 N N . ALA A 1 82 ? -21.070 0.572 20.648 1.00 70.81 82 ALA A N 1
ATOM 651 C CA . ALA A 1 82 ? -22.032 0.131 19.636 1.00 70.81 82 ALA A CA 1
ATOM 652 C C . ALA A 1 82 ? -21.880 0.910 18.320 1.00 70.81 82 ALA A C 1
ATOM 654 O O . ALA A 1 82 ? -22.092 2.121 18.266 1.00 70.81 82 ALA A O 1
ATOM 655 N N . ILE A 1 83 ? -21.568 0.193 17.241 1.00 80.56 83 ILE A N 1
ATOM 656 C CA . ILE A 1 83 ? -21.509 0.752 15.891 1.00 80.56 83 ILE A CA 1
ATOM 657 C C . ILE A 1 83 ? -22.937 0.817 15.345 1.00 80.56 83 ILE A C 1
ATOM 659 O O . ILE A 1 83 ? -23.520 -0.206 14.985 1.00 80.56 83 ILE A O 1
ATOM 663 N N . ASN A 1 84 ? -23.503 2.020 15.286 1.00 86.81 84 ASN A N 1
ATOM 664 C CA . ASN A 1 84 ? -24.675 2.283 14.459 1.00 86.81 84 ASN A CA 1
ATOM 665 C C . ASN A 1 84 ? -24.234 2.834 13.093 1.00 86.81 84 ASN A C 1
ATOM 667 O O . ASN A 1 84 ? -23.082 3.235 12.901 1.00 86.81 84 ASN A O 1
ATOM 671 N N . LYS A 1 85 ? -25.158 2.831 12.132 1.00 90.38 85 LYS A N 1
ATOM 672 C CA . LYS A 1 85 ? -24.873 3.270 10.765 1.00 90.38 85 LYS A CA 1
ATOM 673 C C . LYS A 1 85 ? -24.419 4.731 10.705 1.00 90.38 85 LYS A C 1
ATOM 675 O O . LYS A 1 85 ? -23.443 5.029 10.036 1.00 90.38 85 LYS A O 1
ATOM 680 N N . GLU A 1 86 ? -25.084 5.615 11.441 1.00 90.88 86 GLU A N 1
ATOM 681 C CA . GLU A 1 86 ? -24.786 7.053 11.449 1.00 90.88 86 GLU A CA 1
ATOM 682 C C . GLU A 1 86 ? -23.344 7.329 11.883 1.00 90.88 86 GLU A C 1
ATOM 684 O O . GLU A 1 86 ? -22.626 8.083 11.230 1.00 90.88 86 GLU A O 1
ATOM 689 N N . ARG A 1 87 ? -22.889 6.662 12.947 1.00 88.81 87 ARG A N 1
ATOM 690 C CA . ARG A 1 87 ? -21.529 6.802 13.462 1.00 88.81 87 ARG A CA 1
ATOM 691 C C . ARG A 1 87 ? -20.496 6.187 12.529 1.00 88.81 87 ARG A C 1
ATOM 693 O O . ARG A 1 87 ? -19.407 6.739 12.380 1.00 88.81 87 ARG A O 1
ATOM 700 N N . PHE A 1 88 ? -20.821 5.047 11.924 1.00 92.25 88 PHE A N 1
ATOM 701 C CA . PHE A 1 88 ? -19.978 4.447 10.898 1.00 92.25 88 PHE A CA 1
ATOM 702 C C . PHE A 1 88 ? -19.773 5.423 9.737 1.00 92.25 88 PHE A C 1
ATOM 704 O O . PHE A 1 88 ? -18.634 5.767 9.427 1.00 92.25 88 PHE A O 1
ATOM 711 N N . ASP A 1 89 ? -20.866 5.938 9.174 1.00 94.06 89 ASP A N 1
ATOM 712 C CA . ASP A 1 89 ? -20.843 6.873 8.052 1.00 94.06 89 ASP A CA 1
ATOM 713 C C . ASP A 1 89 ? -20.090 8.163 8.418 1.00 94.06 89 ASP A C 1
ATOM 715 O O . ASP A 1 89 ? -19.293 8.650 7.623 1.00 94.06 89 ASP A O 1
ATOM 719 N N . GLU A 1 90 ? -20.257 8.695 9.633 1.00 93.81 90 GLU A N 1
ATOM 720 C CA . GLU A 1 90 ? -19.512 9.869 10.111 1.00 93.81 90 GLU A CA 1
ATOM 721 C C . GLU A 1 90 ? -17.992 9.630 10.118 1.00 93.81 90 GLU A C 1
ATOM 723 O O . GLU A 1 90 ? -17.227 10.444 9.592 1.00 93.81 90 GLU A O 1
ATOM 728 N N . VAL A 1 91 ? -17.541 8.509 10.693 1.00 94.12 91 VAL A N 1
ATOM 729 C CA . VAL A 1 91 ? -16.110 8.176 10.756 1.00 94.12 91 VAL A CA 1
ATOM 730 C C . VAL A 1 91 ? -15.553 7.932 9.357 1.00 94.12 91 VAL A C 1
ATOM 732 O O . VAL A 1 91 ? -14.467 8.423 9.049 1.00 94.12 91 VAL A O 1
ATOM 735 N N . ILE A 1 92 ? -16.279 7.217 8.496 1.00 93.06 92 ILE A N 1
ATOM 736 C CA . ILE A 1 92 ? -15.837 6.970 7.122 1.00 93.06 92 ILE A CA 1
ATOM 737 C C . ILE A 1 92 ? -15.776 8.280 6.336 1.00 93.06 92 ILE A C 1
ATOM 739 O O . ILE A 1 92 ? -14.714 8.608 5.820 1.00 93.06 92 ILE A O 1
ATOM 743 N N . ASN A 1 93 ? -16.842 9.078 6.307 1.00 94.25 93 ASN A N 1
ATOM 744 C CA . ASN A 1 93 ? -16.889 10.326 5.537 1.00 94.25 93 ASN A CA 1
ATOM 745 C C . ASN A 1 93 ? -15.818 11.333 5.973 1.00 94.25 93 ASN A C 1
ATOM 747 O O . ASN A 1 93 ? -15.297 12.081 5.148 1.00 94.25 93 ASN A O 1
ATOM 751 N N . LYS A 1 94 ? -15.445 11.333 7.258 1.00 95.38 94 LYS A N 1
ATOM 752 C CA . LYS A 1 94 ? -14.360 12.173 7.773 1.00 95.38 94 LYS A CA 1
ATOM 753 C C . LYS A 1 94 ? -12.979 11.742 7.267 1.00 95.38 94 LYS A C 1
ATOM 755 O O . LYS A 1 94 ? -12.133 12.595 7.014 1.00 95.38 94 LYS A O 1
ATOM 760 N N . ASN A 1 95 ? -12.729 10.438 7.173 1.00 95.44 95 ASN A N 1
ATOM 761 C CA . ASN A 1 95 ? -11.389 9.893 6.934 1.00 95.44 95 ASN A CA 1
ATOM 762 C C . ASN A 1 95 ? -11.150 9.471 5.476 1.00 95.44 95 ASN A C 1
ATOM 764 O O . ASN A 1 95 ? -10.010 9.473 5.009 1.00 95.44 95 ASN A O 1
ATOM 768 N N . PHE A 1 96 ? -12.213 9.136 4.745 1.00 92.75 96 PHE A N 1
ATOM 769 C CA . PHE A 1 96 ? -12.153 8.624 3.380 1.00 92.75 96 PHE A CA 1
ATOM 770 C C . PHE A 1 96 ? -11.482 9.581 2.382 1.00 92.75 96 PHE A C 1
ATOM 772 O O . PHE A 1 96 ? -10.668 9.098 1.597 1.00 92.75 96 PHE A O 1
ATOM 779 N N . PRO A 1 97 ? -11.686 10.915 2.433 1.00 92.69 97 PRO A N 1
ATOM 780 C CA . PRO A 1 97 ? -10.955 11.828 1.554 1.00 92.69 97 PRO A CA 1
ATOM 781 C C . PRO A 1 97 ? -9.435 11.711 1.711 1.00 92.69 97 PRO A C 1
ATOM 783 O O . PRO A 1 97 ? -8.722 11.569 0.724 1.00 92.69 97 PRO A O 1
ATOM 786 N N . SER A 1 98 ? -8.931 11.663 2.949 1.00 93.88 98 SER A N 1
ATOM 787 C CA . SER A 1 98 ? -7.491 11.510 3.199 1.00 93.88 98 SER A CA 1
ATOM 788 C C . SER A 1 98 ? -6.978 10.118 2.815 1.00 93.88 98 SER A C 1
ATOM 790 O O . SER A 1 98 ? -5.839 9.968 2.368 1.00 93.88 98 SER A O 1
ATOM 792 N N . TYR A 1 99 ? -7.818 9.086 2.949 1.00 94.69 99 TYR A N 1
ATOM 793 C CA . TYR A 1 99 ? -7.507 7.753 2.437 1.00 94.69 99 TYR A CA 1
ATOM 794 C C . TYR A 1 99 ? -7.342 7.769 0.908 1.00 94.69 99 TYR A C 1
ATOM 796 O O . TYR A 1 99 ? -6.367 7.213 0.399 1.00 94.69 99 TYR A O 1
ATOM 804 N N . LEU A 1 100 ? -8.255 8.432 0.188 1.00 92.06 100 LEU A N 1
ATOM 805 C CA . LEU A 1 100 ? -8.208 8.577 -1.269 1.00 92.06 100 LEU A CA 1
ATOM 806 C C . LEU A 1 100 ? -7.019 9.417 -1.731 1.00 92.06 100 LEU A C 1
ATOM 808 O O . LEU A 1 100 ? -6.336 9.008 -2.657 1.00 92.06 100 LEU A O 1
ATOM 812 N N . GLU A 1 101 ? -6.697 10.521 -1.056 1.00 91.25 101 GLU A N 1
ATOM 813 C CA . GLU A 1 101 ? -5.502 11.333 -1.354 1.00 91.25 101 GLU A CA 1
ATOM 814 C C . GLU A 1 101 ? -4.194 10.528 -1.287 1.00 91.25 101 GLU A C 1
ATOM 816 O O . GLU A 1 101 ? -3.174 10.879 -1.891 1.00 91.25 101 GLU A O 1
ATOM 821 N N . ASN A 1 102 ? -4.208 9.441 -0.512 1.00 93.00 102 ASN A N 1
ATOM 822 C CA . ASN A 1 102 ? -3.073 8.547 -0.368 1.00 93.00 102 ASN A CA 1
ATOM 823 C C . ASN A 1 102 ? -3.098 7.340 -1.314 1.00 93.00 102 ASN A C 1
ATOM 825 O O . ASN A 1 102 ? -2.093 6.623 -1.384 1.00 93.00 102 ASN A O 1
ATOM 829 N N . ASP A 1 103 ? -4.182 7.163 -2.070 1.00 91.31 103 ASP A N 1
ATOM 830 C CA . ASP A 1 103 ? -4.320 6.126 -3.083 1.00 91.31 103 ASP A CA 1
ATOM 831 C C . ASP A 1 103 ? -3.356 6.339 -4.254 1.00 91.31 103 ASP A C 1
ATOM 833 O O . ASP A 1 103 ? -3.020 7.462 -4.641 1.00 91.31 103 ASP A O 1
ATOM 837 N N . GLN A 1 104 ? -2.903 5.237 -4.850 1.00 86.81 104 GLN A N 1
ATOM 838 C CA . GLN A 1 104 ? -1.978 5.297 -5.980 1.00 86.81 104 GLN A CA 1
ATOM 839 C C . GLN A 1 104 ? -2.593 5.959 -7.208 1.00 86.81 104 GLN A C 1
ATOM 841 O O . GLN A 1 104 ? -1.902 6.708 -7.900 1.00 86.81 104 GLN A O 1
ATOM 846 N N . THR A 1 105 ? -3.873 5.702 -7.469 1.00 86.50 105 THR A N 1
ATOM 847 C CA . THR A 1 105 ? -4.600 6.294 -8.593 1.00 86.50 105 THR A CA 1
ATOM 848 C C . THR A 1 105 ? -4.670 7.796 -8.408 1.00 86.50 105 THR A C 1
ATOM 850 O O . THR A 1 105 ? -4.286 8.553 -9.298 1.00 86.50 105 THR A O 1
ATOM 853 N N . ASP A 1 106 ? -5.067 8.233 -7.215 1.00 88.69 106 ASP A N 1
ATOM 854 C CA . ASP A 1 106 ? -5.180 9.646 -6.906 1.00 88.69 106 ASP A CA 1
ATOM 855 C C . ASP A 1 106 ? -3.829 10.365 -7.041 1.00 88.69 106 ASP A C 1
ATOM 857 O O . ASP A 1 106 ? -3.740 11.375 -7.745 1.00 88.69 106 ASP A O 1
ATOM 861 N N . LYS A 1 107 ? -2.755 9.821 -6.453 1.00 85.81 107 LYS A N 1
ATOM 862 C CA . LYS A 1 107 ? -1.406 10.414 -6.521 1.00 85.81 107 LYS A CA 1
ATOM 863 C C . LYS A 1 107 ? -0.853 10.530 -7.939 1.00 85.81 107 LYS A C 1
ATOM 865 O O . LYS A 1 107 ? -0.109 11.466 -8.223 1.00 85.81 107 LYS A O 1
ATOM 870 N N . GLN A 1 108 ? -1.177 9.582 -8.816 1.00 85.25 108 GLN A N 1
ATOM 871 C CA . GLN A 1 108 ? -0.653 9.546 -10.184 1.00 85.25 108 GLN A CA 1
ATOM 872 C C . GLN A 1 108 ? -1.530 10.318 -11.177 1.00 85.25 108 GLN A C 1
ATOM 874 O O . GLN A 1 108 ? -1.050 10.736 -12.236 1.00 85.25 108 GLN A O 1
ATOM 879 N N . CYS A 1 109 ? -2.804 10.541 -10.855 1.00 87.19 109 CYS A N 1
ATOM 880 C CA . CYS A 1 109 ? -3.705 11.301 -11.705 1.00 87.19 109 CYS A CA 1
ATOM 881 C C . CYS A 1 109 ? -3.366 12.799 -11.719 1.00 87.19 109 CYS A C 1
ATOM 883 O O . CYS A 1 109 ? -3.083 13.438 -10.704 1.00 87.19 109 CYS A O 1
ATOM 885 N N . LYS A 1 110 ? -3.469 13.400 -12.909 1.00 88.31 110 LYS A N 1
ATOM 886 C CA . LYS A 1 110 ? -3.365 14.851 -13.079 1.00 88.31 110 LYS A CA 1
ATOM 887 C C . LYS A 1 110 ? -4.561 15.536 -12.420 1.00 88.31 110 LYS A C 1
ATOM 889 O O . LYS A 1 110 ? -5.674 15.460 -12.934 1.00 88.31 110 LYS A O 1
ATOM 894 N N . LYS A 1 111 ? -4.305 16.266 -11.334 1.00 88.06 111 LYS A N 1
ATOM 895 C CA . LYS A 1 111 ? -5.325 16.986 -10.547 1.00 88.06 111 LYS A CA 1
ATOM 896 C C . LYS A 1 111 ? -6.111 18.025 -11.350 1.00 88.06 111 LYS A C 1
ATOM 898 O O . LYS A 1 111 ? -7.254 18.319 -11.041 1.00 88.06 111 LYS A O 1
ATOM 903 N N . ASN A 1 112 ? -5.497 18.581 -12.392 1.00 90.06 112 ASN A N 1
ATOM 904 C CA . ASN A 1 112 ? -6.104 19.571 -13.282 1.00 90.06 112 ASN A CA 1
ATOM 905 C C . ASN A 1 112 ? -6.814 18.953 -14.501 1.00 90.06 112 ASN A C 1
ATOM 907 O O . ASN A 1 112 ? -7.221 19.679 -15.407 1.00 90.06 112 ASN A O 1
ATOM 911 N N . HIS A 1 113 ? -6.926 17.626 -14.575 1.00 91.38 113 HIS A N 1
ATOM 912 C CA . HIS A 1 113 ? -7.646 16.972 -15.658 1.00 91.38 113 HIS A CA 1
ATOM 913 C C . HIS A 1 113 ? -9.158 17.182 -15.496 1.00 91.38 113 HIS A C 1
ATOM 915 O O . HIS A 1 113 ? -9.687 17.047 -14.398 1.00 91.38 113 HIS A O 1
ATOM 921 N N . LYS A 1 114 ? -9.875 17.443 -16.597 1.00 92.38 114 LYS A N 1
ATOM 922 C CA . LYS A 1 114 ? -11.332 17.705 -16.593 1.00 92.38 114 LYS A CA 1
ATOM 923 C C . LYS A 1 114 ? -12.171 16.605 -15.925 1.00 92.38 114 LYS A C 1
ATOM 925 O O . LYS A 1 114 ? -13.250 16.875 -15.419 1.00 92.38 114 LYS A O 1
ATOM 930 N N . ASP A 1 115 ? -11.674 15.369 -15.954 1.00 88.88 115 ASP A N 1
ATOM 931 C CA . ASP A 1 115 ? -12.344 14.193 -15.393 1.00 88.88 115 ASP A CA 1
ATOM 932 C C . ASP A 1 115 ? -11.843 13.823 -13.986 1.00 88.88 115 ASP A C 1
ATOM 934 O O . ASP A 1 115 ? -12.310 12.836 -13.431 1.00 88.88 115 ASP A O 1
ATOM 938 N N . TYR A 1 116 ? -10.903 14.579 -13.403 1.00 87.06 116 TYR A N 1
ATOM 939 C CA . TYR A 1 116 ? -10.343 14.265 -12.083 1.00 87.06 116 TYR A CA 1
ATOM 940 C C . TYR A 1 116 ? -11.409 14.291 -10.976 1.00 87.06 116 TYR A C 1
ATOM 942 O O . TYR A 1 116 ? -11.398 13.444 -10.091 1.00 87.06 116 TYR A O 1
ATOM 950 N N . GLU A 1 117 ? -12.399 15.182 -11.082 1.00 84.62 117 GLU A N 1
ATOM 951 C CA . GLU A 1 117 ? -13.518 15.262 -10.132 1.00 84.62 117 GLU A CA 1
ATOM 952 C C . GLU A 1 117 ? -14.381 13.989 -10.081 1.00 84.62 117 GLU A C 1
ATOM 954 O O . GLU A 1 117 ? -15.115 13.806 -9.122 1.00 84.62 117 GLU A O 1
ATOM 959 N N . LYS A 1 118 ? -14.288 13.084 -11.069 1.00 83.69 118 LYS A N 1
ATOM 960 C CA . LYS A 1 118 ? -15.003 11.793 -11.047 1.00 83.69 118 LYS A CA 1
ATOM 961 C C . LYS A 1 118 ? -14.369 10.758 -10.110 1.00 83.69 118 LYS A C 1
ATOM 963 O O . LYS A 1 118 ? -14.941 9.687 -9.936 1.00 83.69 118 LYS A O 1
ATOM 968 N N . LEU A 1 119 ? -13.172 11.035 -9.590 1.00 74.25 119 LEU A N 1
ATOM 969 C CA . LEU A 1 119 ? -12.452 10.168 -8.651 1.00 74.25 119 LEU A CA 1
ATOM 970 C C . LEU A 1 119 ? -12.733 10.512 -7.178 1.00 74.25 119 LEU A C 1
ATOM 972 O O . LEU A 1 119 ? -12.272 9.782 -6.304 1.00 74.25 119 LEU A O 1
ATOM 976 N N . LYS A 1 120 ? -13.436 11.620 -6.915 1.00 67.25 120 LYS A N 1
ATOM 977 C CA . LYS A 1 120 ? -13.841 12.073 -5.579 1.00 67.25 120 LYS A CA 1
ATOM 978 C C . LYS A 1 120 ? -15.234 11.560 -5.234 1.00 67.25 120 LYS A C 1
ATOM 980 O O . LYS A 1 120 ? -15.464 11.326 -4.029 1.00 67.25 120 LYS A O 1
#

Foldseek 3Di:
DDPLVVVLVVVLVVQLVVLVVVLVVVLVCLVPPDDPDPCCVPVSVVVNVVSVVCSPPQSNVLSNQLSVLVSVLVSVQPVVPDDDPVSNCVSCVVRVVVNLCSDNCNVPDDCPDPCNVVSD